Protein AF-A0A3P1ZVE8-F1 (afdb_monomer)

Secondary structure (DSSP, 8-state):
-----------S--TTGGGS---S-HHHHHHHTGGGGTT-HHHHHHHHHHHHHHHHHHTTPPP-------STTSSHHHHHHHHHTTTS-HHHH-EES-S-HHHHHHHHHTTTTSPP-EE-GGGS-HHHHHHHHHHHHTT--TT-S-SS-----

Radius of gyration: 17.76 Å; Cα contacts (8 Å, |Δi|>4): 139; chains: 1; bounding box: 54×30×49 Å

pLDDT: mean 84.65, std 17.45, range [33.78, 98.25]

Mean predicted aligned error: 7.98 Å

Sequence (153 aa):
DDTEQQPVMYNGDTGKAAAYTSTGSLEQWQQQVCRYAAGNSRLCLAIGTALAAPLLALLHEPNGGFHLYGDSSDGKTTAAKVALSVWGEAETLKMSWRGTDLGFSNAALARNDGLLVLDEIGEANPRTISKTAYSVINGKSKLQGAKDGGNRQ

InterPro domains:
  IPR009270 Domain of unknown function DUF927 [PF06048] (6-153)

Organism: NCBI:txid153493

Structure (mmCIF, N/CA/C/O backbone):
data_AF-A0A3P1ZVE8-F1
#
_entry.id   AF-A0A3P1ZVE8-F1
#
loop_
_atom_site.group_PDB
_atom_site.id
_atom_site.type_symbol
_atom_site.label_atom_id
_atom_site.label_alt_id
_atom_site.label_comp_id
_atom_site.label_asym_id
_atom_site.label_entity_id
_atom_site.label_seq_id
_atom_site.pdbx_PDB_ins_code
_atom_site.Cartn_x
_atom_site.Cartn_y
_atom_site.Cartn_z
_atom_site.occupancy
_atom_site.B_iso_or_equiv
_atom_site.auth_seq_id
_atom_site.auth_comp_id
_atom_site.auth_asym_id
_atom_site.auth_atom_id
_atom_site.pdbx_PDB_model_num
ATOM 1 N N . ASP A 1 1 ? 23.456 -11.699 29.306 1.00 39.28 1 ASP A N 1
ATOM 2 C CA . ASP A 1 1 ? 23.714 -12.345 28.015 1.00 39.28 1 ASP A CA 1
ATOM 3 C C . ASP A 1 1 ? 23.519 -11.264 26.972 1.00 39.28 1 ASP A C 1
ATOM 5 O O . ASP A 1 1 ? 22.394 -10.972 26.581 1.00 39.28 1 ASP A O 1
ATOM 9 N N . ASP A 1 2 ? 24.597 -10.521 26.724 1.00 46.38 2 ASP A N 1
ATOM 10 C CA . ASP A 1 2 ? 24.632 -9.397 25.792 1.00 46.38 2 ASP A CA 1
ATOM 11 C C . ASP A 1 2 ? 24.667 -9.974 24.380 1.00 46.38 2 ASP A C 1
ATOM 13 O O . ASP A 1 2 ? 25.722 -10.340 23.866 1.00 46.38 2 ASP A O 1
ATOM 17 N N . THR A 1 3 ? 23.505 -10.099 23.745 1.00 49.75 3 THR A N 1
ATOM 18 C CA . THR A 1 3 ? 23.465 -10.311 22.299 1.00 49.75 3 THR A CA 1
ATOM 19 C C . THR A 1 3 ? 23.992 -9.043 21.639 1.00 49.75 3 THR A C 1
ATOM 21 O O . THR A 1 3 ? 23.250 -8.069 21.490 1.00 49.75 3 THR A O 1
ATOM 24 N N . GLU A 1 4 ? 25.279 -9.047 21.285 1.00 54.19 4 GLU A N 1
ATOM 25 C CA . GLU A 1 4 ? 25.888 -8.074 20.381 1.00 54.19 4 GLU A CA 1
ATOM 26 C C . GLU A 1 4 ? 24.979 -7.924 19.154 1.00 54.19 4 GLU A C 1
ATOM 28 O O . GLU A 1 4 ? 24.849 -8.835 18.331 1.00 54.19 4 GLU A O 1
ATOM 33 N N . GLN A 1 5 ? 24.294 -6.784 19.052 1.00 55.34 5 GLN A N 1
ATOM 34 C CA . GLN A 1 5 ? 23.526 -6.449 17.862 1.00 55.34 5 GLN A CA 1
ATOM 35 C C . GLN A 1 5 ? 24.524 -6.283 16.720 1.00 55.34 5 GLN A C 1
ATOM 37 O O . GLN A 1 5 ? 25.244 -5.287 16.649 1.00 55.34 5 GLN A O 1
ATOM 42 N N . GLN A 1 6 ? 24.597 -7.282 15.839 1.00 54.41 6 GLN A N 1
ATOM 43 C CA . GLN A 1 6 ? 25.397 -7.172 14.629 1.00 54.41 6 GLN A CA 1
ATOM 44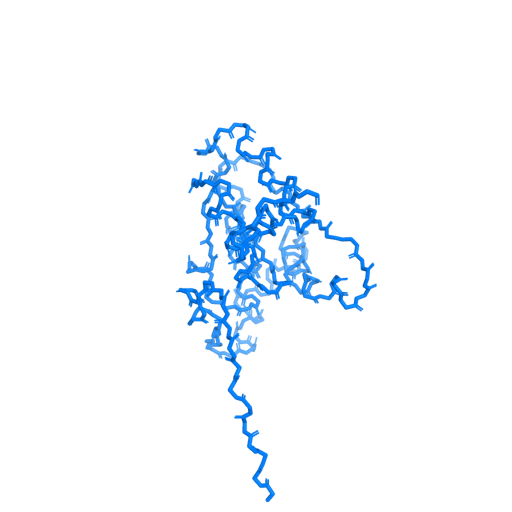 C C . GLN A 1 6 ? 24.940 -5.932 13.848 1.00 54.41 6 GLN A C 1
ATOM 46 O O . GLN A 1 6 ? 23.731 -5.737 13.678 1.00 54.41 6 GLN A O 1
ATOM 51 N N . PRO A 1 7 ? 25.866 -5.084 13.370 1.00 59.62 7 PRO A N 1
ATOM 52 C CA . PRO A 1 7 ? 25.496 -3.899 12.616 1.00 59.62 7 PRO A CA 1
ATOM 53 C C . PRO A 1 7 ? 24.773 -4.316 11.331 1.00 59.62 7 PRO A C 1
ATOM 55 O O . PRO A 1 7 ? 25.369 -4.865 10.403 1.00 59.62 7 PRO A O 1
ATOM 58 N N . VAL A 1 8 ? 23.466 -4.056 11.278 1.00 66.56 8 VAL A N 1
ATOM 59 C CA . VAL A 1 8 ? 22.653 -4.284 10.083 1.00 66.56 8 VAL A CA 1
ATOM 60 C C . VAL A 1 8 ? 22.959 -3.171 9.085 1.00 66.56 8 VAL A C 1
ATOM 62 O O . VAL A 1 8 ? 22.490 -2.042 9.215 1.00 66.56 8 VAL A O 1
ATOM 65 N N . MET A 1 9 ? 23.759 -3.491 8.069 1.00 61.34 9 MET A N 1
ATOM 66 C CA . MET A 1 9 ? 24.034 -2.593 6.947 1.00 61.34 9 MET A CA 1
ATOM 67 C C . MET A 1 9 ? 22.878 -2.643 5.941 1.00 61.34 9 MET A C 1
ATOM 69 O O . MET A 1 9 ? 22.903 -3.415 4.9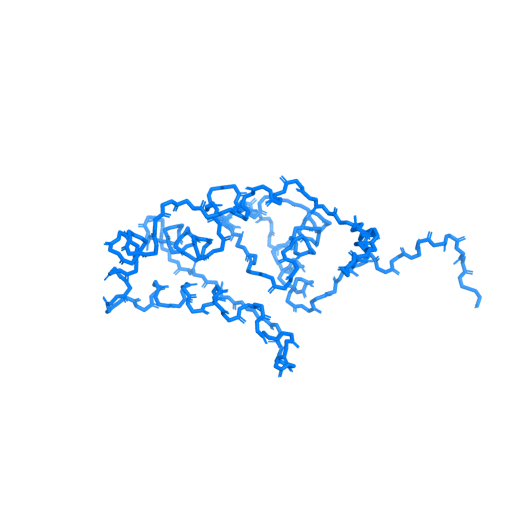81 1.00 61.34 9 MET A O 1
ATOM 73 N N . TYR A 1 10 ? 21.853 -1.813 6.147 1.00 65.94 10 TYR A N 1
ATOM 74 C CA . TYR A 1 10 ? 20.783 -1.619 5.165 1.00 65.94 10 TYR A CA 1
ATOM 75 C C . TYR A 1 10 ? 21.220 -0.616 4.086 1.00 65.94 10 TYR A C 1
ATOM 77 O O . TYR A 1 10 ? 21.426 0.564 4.356 1.00 65.94 10 TYR A O 1
ATOM 85 N N . ASN A 1 11 ? 21.352 -1.093 2.846 1.00 59.56 11 ASN A N 1
ATOM 86 C CA . ASN A 1 11 ? 21.686 -0.286 1.668 1.00 59.56 11 ASN A CA 1
ATOM 87 C C . ASN A 1 11 ? 20.443 -0.071 0.788 1.00 59.56 11 ASN A C 1
ATOM 89 O O . ASN A 1 11 ? 20.397 -0.538 -0.353 1.00 59.56 11 ASN A O 1
ATOM 93 N N . GLY A 1 12 ? 19.429 0.604 1.325 1.00 66.56 12 GLY A N 1
ATOM 94 C CA . GLY A 1 12 ? 18.209 0.972 0.605 1.00 66.56 12 GLY A CA 1
ATOM 95 C C . GLY A 1 12 ? 17.711 2.360 1.003 1.00 66.56 12 GLY A C 1
ATOM 96 O O . GLY A 1 12 ? 18.251 2.987 1.912 1.00 66.56 12 GLY A O 1
ATOM 97 N N . ASP A 1 13 ? 16.681 2.851 0.316 1.00 75.31 13 ASP A N 1
ATOM 98 C CA . ASP A 1 13 ? 16.039 4.117 0.677 1.00 75.31 13 ASP A CA 1
ATOM 99 C C . ASP A 1 13 ? 15.327 3.971 2.035 1.00 75.31 13 ASP A C 1
ATOM 101 O O . ASP A 1 13 ? 14.477 3.095 2.213 1.00 75.31 13 ASP A O 1
ATOM 105 N N . THR A 1 14 ? 15.712 4.805 3.004 1.00 75.56 14 THR A N 1
ATOM 106 C CA . THR A 1 14 ? 15.125 4.886 4.352 1.00 75.56 14 THR A CA 1
ATOM 107 C C . THR A 1 14 ? 14.256 6.127 4.538 1.00 75.56 14 THR A C 1
ATOM 109 O O . THR A 1 14 ? 13.715 6.332 5.624 1.00 75.56 14 THR A O 1
ATOM 112 N N . GLY A 1 15 ? 14.064 6.951 3.500 1.00 78.50 15 GLY A N 1
ATOM 113 C CA . GLY A 1 15 ? 13.373 8.240 3.595 1.00 78.50 15 GLY A CA 1
ATOM 114 C C . GLY A 1 15 ? 11.930 8.146 4.099 1.00 78.50 15 GLY A C 1
ATOM 115 O O . GLY A 1 15 ? 11.405 9.118 4.634 1.00 78.50 15 GLY A O 1
ATOM 116 N N . LYS A 1 16 ? 11.299 6.968 3.985 1.00 81.88 16 LYS A N 1
ATOM 117 C CA . LYS A 1 16 ? 9.954 6.685 4.516 1.00 81.88 16 LYS A CA 1
ATOM 118 C C . LYS A 1 16 ? 9.937 5.750 5.730 1.00 81.88 16 LYS A C 1
ATOM 120 O O . LYS A 1 16 ? 8.856 5.387 6.180 1.00 81.88 16 LYS A O 1
ATOM 125 N N . ALA A 1 17 ? 11.088 5.375 6.290 1.00 84.06 17 ALA A N 1
ATOM 126 C CA . ALA A 1 17 ? 11.156 4.456 7.430 1.00 84.06 17 ALA A CA 1
ATOM 127 C C . ALA A 1 17 ? 10.368 4.982 8.642 1.00 84.06 17 ALA A C 1
ATOM 129 O O . ALA A 1 17 ? 9.606 4.238 9.249 1.00 84.06 17 ALA A O 1
ATOM 130 N N . ALA A 1 18 ? 10.462 6.286 8.924 1.00 87.12 18 ALA A N 1
ATOM 131 C CA . ALA A 1 18 ? 9.730 6.932 10.017 1.00 87.12 18 ALA A CA 1
ATOM 132 C C . ALA A 1 18 ? 8.196 6.893 9.858 1.00 87.12 18 ALA A C 1
ATOM 134 O O . ALA A 1 18 ? 7.478 7.111 10.830 1.00 87.12 18 ALA A O 1
ATOM 135 N N . ALA A 1 19 ? 7.689 6.619 8.651 1.00 89.19 19 ALA A N 1
ATOM 136 C CA . ALA A 1 19 ? 6.256 6.503 8.406 1.00 89.19 19 ALA A CA 1
ATOM 137 C C . ALA A 1 19 ? 5.687 5.140 8.828 1.00 89.19 19 ALA A C 1
ATOM 139 O O . ALA A 1 19 ? 4.484 5.045 9.059 1.00 89.19 19 ALA A O 1
ATOM 140 N N . TYR A 1 20 ? 6.522 4.104 8.973 1.00 90.00 20 TYR A N 1
ATOM 141 C CA . TYR A 1 20 ? 6.129 2.817 9.557 1.00 90.00 20 TYR A CA 1
ATOM 142 C C . TYR A 1 20 ? 6.118 2.924 11.081 1.00 90.00 20 TYR A C 1
ATOM 144 O O . TYR A 1 20 ? 7.003 2.435 11.780 1.00 90.00 20 TYR A O 1
ATOM 152 N N . THR A 1 21 ? 5.120 3.636 11.588 1.00 90.06 21 THR A N 1
ATOM 153 C CA . THR A 1 21 ? 4.941 3.908 13.010 1.00 90.06 21 THR A CA 1
ATOM 154 C C . THR A 1 21 ? 3.515 3.590 13.434 1.00 90.06 21 THR A C 1
ATOM 156 O O . THR A 1 21 ? 2.576 3.706 12.644 1.00 90.06 21 THR A O 1
ATOM 159 N N . SER A 1 22 ? 3.346 3.202 14.695 1.00 90.62 22 SER A N 1
ATOM 160 C CA . SER A 1 22 ? 2.025 3.073 15.303 1.00 90.62 22 SER A CA 1
ATOM 161 C C . SER A 1 22 ? 1.559 4.435 15.814 1.00 90.62 22 SER A C 1
ATOM 163 O O . SER A 1 22 ? 2.333 5.195 16.397 1.00 90.62 22 SER A O 1
ATOM 165 N N . THR A 1 23 ? 0.287 4.764 15.613 1.00 91.12 23 THR A N 1
ATOM 166 C CA . THR A 1 23 ? -0.342 5.960 16.185 1.00 91.12 23 THR A CA 1
ATOM 167 C C . THR A 1 23 ? -1.758 5.621 16.637 1.00 91.12 23 THR A C 1
ATOM 169 O O . THR A 1 23 ? -2.534 5.049 15.876 1.00 91.12 23 THR A O 1
ATOM 172 N N . GLY A 1 24 ? -2.100 5.990 17.874 1.00 93.06 24 GLY A N 1
ATOM 173 C CA . GLY A 1 24 ? -3.363 5.598 18.506 1.00 93.06 24 GLY A CA 1
ATOM 174 C C . GLY A 1 24 ? -3.355 4.148 19.002 1.00 93.06 24 GLY A C 1
ATOM 175 O O . GLY A 1 24 ? -2.294 3.576 19.255 1.00 93.06 24 GLY A O 1
ATOM 176 N N . SER A 1 25 ? -4.543 3.566 19.174 1.00 96.75 25 SER A N 1
ATOM 177 C CA . SER A 1 25 ? -4.724 2.165 19.577 1.00 96.75 25 SER A CA 1
ATOM 178 C C . SER A 1 25 ? -5.379 1.319 18.481 1.00 96.75 25 SER A C 1
ATOM 180 O O . SER A 1 25 ? -6.047 1.835 17.579 1.00 96.75 25 SER A O 1
ATOM 182 N N . LEU A 1 26 ? -5.230 -0.005 18.580 1.00 96.00 26 LEU A N 1
ATOM 183 C CA . LEU A 1 26 ? -5.885 -0.943 17.668 1.00 96.00 26 LEU A CA 1
ATOM 184 C C . LEU A 1 26 ? -7.412 -0.799 17.717 1.00 96.00 26 LEU A C 1
ATOM 186 O O . LEU A 1 26 ? -8.059 -0.802 16.673 1.00 96.00 26 LEU A O 1
ATOM 190 N N . GLU A 1 27 ? -7.991 -0.623 18.904 1.00 98.12 27 GLU A N 1
ATOM 191 C CA . GLU A 1 27 ? -9.433 -0.427 19.086 1.00 98.12 27 GLU A CA 1
ATOM 192 C C . GLU A 1 27 ? -9.901 0.842 18.374 1.00 98.12 27 GLU A C 1
ATOM 194 O O . GLU A 1 27 ? -10.934 0.832 17.703 1.00 98.12 27 GLU A O 1
ATOM 199 N N . GLN A 1 28 ? -9.126 1.928 18.468 1.00 97.81 28 GLN A N 1
ATOM 200 C CA . GLN A 1 28 ? -9.423 3.161 17.744 1.00 97.81 28 GLN A CA 1
ATOM 201 C C . GLN A 1 28 ? -9.374 2.931 16.232 1.00 97.81 28 GLN A C 1
ATOM 203 O O . GLN A 1 28 ? -10.301 3.334 15.531 1.00 97.81 28 GLN A O 1
ATOM 208 N N . TRP A 1 29 ? -8.357 2.235 15.719 1.00 97.25 29 TRP A N 1
ATOM 209 C CA . TRP A 1 29 ? -8.280 1.903 14.295 1.00 97.25 29 TRP A CA 1
ATOM 210 C C . TRP A 1 29 ? -9.452 1.015 13.848 1.00 97.25 29 TRP A C 1
ATOM 212 O O . TRP A 1 29 ? -10.080 1.269 12.818 1.00 97.25 29 TRP A O 1
ATOM 222 N N . GLN A 1 30 ? -9.840 0.027 14.654 1.00 97.62 30 GLN A N 1
ATOM 223 C CA . GLN A 1 30 ? -10.995 -0.820 14.364 1.00 97.62 30 GLN A CA 1
ATOM 224 C C . GLN A 1 30 ? -12.299 -0.009 14.304 1.00 97.62 30 GLN A C 1
ATOM 226 O O . GLN A 1 30 ? -13.094 -0.164 13.373 1.00 97.62 30 GLN A O 1
ATOM 231 N N . GLN A 1 31 ? -12.500 0.894 15.266 1.00 97.81 31 GLN A N 1
ATOM 232 C CA . GLN A 1 31 ? -13.701 1.722 15.380 1.00 97.81 31 GLN A CA 1
ATOM 233 C C . GLN A 1 31 ? -13.768 2.857 14.356 1.00 97.81 31 GLN A C 1
ATOM 235 O O . GLN A 1 31 ? -14.869 3.244 13.975 1.00 97.81 31 GLN A O 1
ATOM 240 N N . GLN A 1 32 ? -12.635 3.418 13.934 1.00 96.38 32 GLN A N 1
ATOM 241 C CA . GLN A 1 32 ? -12.601 4.591 13.052 1.00 96.38 32 GLN A CA 1
ATOM 242 C C . GLN A 1 32 ? -12.287 4.237 11.595 1.00 96.38 32 GLN A C 1
ATOM 244 O O . GLN A 1 32 ? -12.628 5.009 10.703 1.00 96.38 32 GLN A O 1
ATOM 249 N N . VAL A 1 33 ? -11.686 3.071 11.336 1.00 96.00 33 VAL A N 1
ATOM 250 C CA . VAL A 1 33 ? -11.278 2.63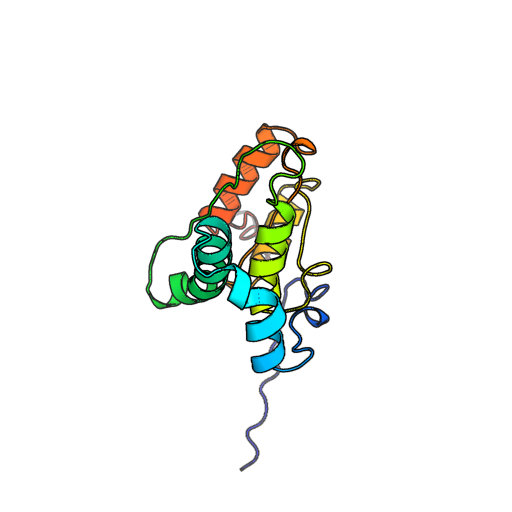1 9.994 1.00 96.00 33 VAL A CA 1
ATOM 251 C C . VAL A 1 33 ? -11.967 1.320 9.615 1.00 96.00 33 VAL A C 1
ATOM 253 O O . VAL A 1 33 ? -12.769 1.302 8.678 1.00 96.00 33 VAL A O 1
ATOM 256 N N . CYS A 1 34 ? -11.727 0.228 10.351 1.00 96.06 34 CYS A N 1
ATOM 257 C CA . CYS A 1 34 ? -12.207 -1.100 9.933 1.00 96.06 34 CYS A CA 1
ATOM 258 C C . CYS A 1 34 ? -13.715 -1.271 9.952 1.00 96.06 34 CYS A C 1
ATOM 260 O O . CYS A 1 34 ? -14.232 -2.048 9.151 1.00 96.06 34 CYS A O 1
ATOM 262 N N . ARG A 1 35 ? -14.441 -0.572 10.832 1.00 97.56 35 ARG A N 1
ATOM 263 C CA . ARG A 1 35 ? -15.904 -0.712 10.908 1.00 97.56 35 ARG A CA 1
ATOM 264 C C . ARG A 1 35 ? -16.590 -0.488 9.559 1.00 97.56 35 ARG A C 1
ATOM 266 O O . ARG A 1 35 ? -17.627 -1.085 9.298 1.00 97.56 35 ARG A O 1
ATOM 273 N N . TYR A 1 36 ? -16.000 0.342 8.695 1.00 97.25 36 TYR A N 1
ATOM 274 C CA . TYR A 1 36 ? -16.541 0.658 7.375 1.00 97.25 36 TYR A CA 1
ATOM 275 C C . TYR A 1 36 ? -16.259 -0.424 6.326 1.00 97.25 36 TYR A C 1
ATOM 277 O O . TYR A 1 36 ? -16.839 -0.380 5.244 1.00 97.25 36 TYR A O 1
ATOM 285 N N . ALA A 1 37 ? -15.384 -1.389 6.622 1.00 97.38 37 ALA A N 1
ATOM 286 C CA . ALA A 1 37 ? -15.132 -2.529 5.748 1.00 97.38 37 ALA A CA 1
ATOM 287 C C . ALA A 1 37 ? -16.288 -3.541 5.769 1.00 97.38 37 ALA A C 1
ATOM 289 O O . ALA A 1 37 ? -16.510 -4.233 4.778 1.00 97.38 37 ALA A O 1
ATOM 290 N N . ALA A 1 38 ? -17.076 -3.600 6.848 1.00 96.19 38 ALA A N 1
ATOM 291 C CA . ALA A 1 38 ? -18.243 -4.474 6.919 1.00 96.19 38 ALA A CA 1
ATOM 292 C C . ALA A 1 38 ? -19.238 -4.153 5.785 1.00 96.19 38 ALA A C 1
ATOM 294 O O . ALA A 1 38 ? -19.760 -3.045 5.688 1.00 96.19 38 ALA A O 1
ATOM 295 N N . GLY A 1 39 ? -19.474 -5.126 4.898 1.00 96.25 39 GLY A N 1
ATOM 296 C CA . GLY A 1 39 ? -20.326 -4.954 3.713 1.00 96.25 39 GLY A CA 1
ATOM 297 C C . GLY A 1 39 ? -19.695 -4.153 2.563 1.00 96.25 39 GLY A C 1
ATOM 298 O O . GLY A 1 39 ? -20.330 -3.995 1.522 1.00 96.25 39 GLY A O 1
ATOM 299 N N . ASN A 1 40 ? -18.450 -3.682 2.696 1.00 97.12 40 ASN A N 1
ATOM 300 C CA . ASN A 1 40 ? -17.751 -2.913 1.669 1.00 97.12 40 ASN A CA 1
ATOM 301 C C . ASN A 1 40 ? -16.595 -3.715 1.057 1.00 97.12 40 ASN A C 1
ATOM 303 O O . ASN A 1 40 ? -15.482 -3.758 1.584 1.00 97.12 40 ASN A O 1
ATOM 307 N N . SER A 1 41 ? -16.839 -4.296 -0.120 1.00 96.31 41 SER A N 1
ATOM 308 C CA . SER A 1 41 ? -15.852 -5.136 -0.808 1.00 96.31 41 SER A CA 1
ATOM 309 C C . SER A 1 41 ? -14.541 -4.419 -1.150 1.00 96.31 41 SER A C 1
ATOM 311 O O . SER A 1 41 ? -13.492 -5.057 -1.138 1.00 96.31 41 SER A O 1
ATOM 313 N N . ARG A 1 42 ? -14.565 -3.103 -1.415 1.00 96.25 42 ARG A N 1
ATOM 314 C CA . ARG A 1 42 ? -13.355 -2.337 -1.773 1.00 96.25 42 ARG A CA 1
ATOM 315 C C . ARG A 1 42 ? -12.454 -2.139 -0.561 1.00 96.25 42 ARG A C 1
ATOM 317 O O . ARG A 1 42 ? -11.245 -2.303 -0.676 1.00 96.25 42 ARG A O 1
ATOM 324 N N . LEU A 1 43 ? -13.035 -1.812 0.593 1.00 97.56 43 LEU A N 1
ATOM 325 C CA . LEU A 1 43 ? -12.267 -1.652 1.828 1.00 97.56 43 LEU A CA 1
ATOM 326 C C . LEU A 1 43 ? -11.771 -3.001 2.361 1.00 97.56 43 LEU A C 1
ATOM 328 O O . LEU A 1 43 ? -10.621 -3.084 2.786 1.00 97.56 43 LEU A O 1
ATOM 332 N N . CYS A 1 44 ? -12.571 -4.069 2.250 1.00 98.06 44 CYS A N 1
ATOM 333 C CA . CYS A 1 44 ? -12.103 -5.428 2.537 1.00 98.06 44 CYS A CA 1
ATOM 334 C C . CYS A 1 44 ? -10.906 -5.816 1.660 1.00 98.06 44 CYS A C 1
ATOM 336 O O . CYS A 1 44 ? -9.902 -6.296 2.181 1.00 98.06 44 CYS A O 1
ATOM 338 N N . LEU A 1 45 ? -10.987 -5.571 0.346 1.00 98.00 45 LEU A N 1
ATOM 339 C CA . LEU A 1 45 ? -9.880 -5.829 -0.575 1.00 98.00 45 LEU A CA 1
ATOM 340 C C . LEU A 1 45 ? -8.639 -5.012 -0.200 1.00 98.00 45 LEU A C 1
ATOM 342 O O . LEU A 1 45 ? -7.539 -5.556 -0.178 1.00 98.00 45 LEU A O 1
ATOM 346 N N . ALA A 1 46 ? -8.806 -3.729 0.123 1.00 98.00 46 ALA A N 1
ATOM 347 C CA . ALA A 1 46 ? -7.714 -2.839 0.505 1.00 98.00 46 ALA A CA 1
ATOM 348 C C . ALA A 1 46 ? -6.962 -3.336 1.754 1.00 98.00 46 ALA A C 1
ATOM 350 O O . ALA A 1 46 ? -5.740 -3.487 1.715 1.00 98.00 46 ALA A O 1
ATOM 351 N N . ILE A 1 47 ? -7.691 -3.650 2.830 1.00 98.25 47 ILE A N 1
ATOM 352 C CA . ILE A 1 47 ? -7.112 -4.169 4.081 1.00 98.25 47 ILE A CA 1
ATOM 353 C C . ILE A 1 47 ? -6.476 -5.544 3.846 1.00 98.25 47 ILE A C 1
ATOM 355 O O . ILE A 1 47 ? -5.333 -5.769 4.237 1.00 98.25 47 ILE A O 1
ATOM 359 N N . GLY A 1 48 ? -7.186 -6.448 3.165 1.00 97.88 48 GLY A N 1
ATOM 360 C CA . GLY A 1 48 ? -6.692 -7.794 2.873 1.00 97.88 48 GLY A CA 1
ATOM 361 C C . GLY A 1 48 ? -5.417 -7.783 2.032 1.00 97.88 48 GLY A C 1
ATOM 362 O O . GLY A 1 48 ? -4.482 -8.513 2.338 1.00 97.88 48 GLY A O 1
ATOM 363 N N . THR A 1 49 ? -5.334 -6.906 1.028 1.00 97.56 49 THR A N 1
ATOM 364 C CA . THR A 1 49 ? -4.131 -6.759 0.190 1.00 97.56 49 THR A CA 1
ATOM 365 C C . THR A 1 49 ? -2.943 -6.259 1.009 1.00 97.56 49 THR A C 1
ATOM 367 O O . THR A 1 49 ? -1.837 -6.773 0.856 1.00 97.56 49 THR A O 1
ATOM 370 N N . ALA A 1 50 ? -3.156 -5.286 1.902 1.00 97.62 50 ALA A N 1
ATOM 371 C CA . ALA A 1 50 ? -2.097 -4.788 2.773 1.00 97.62 50 ALA A CA 1
ATOM 372 C C . ALA A 1 50 ? -1.561 -5.881 3.704 1.00 97.62 50 ALA A C 1
ATOM 374 O O . ALA A 1 50 ? -0.347 -6.022 3.829 1.00 97.62 50 ALA A O 1
ATOM 375 N N . LEU A 1 51 ? -2.447 -6.672 4.314 1.00 97.44 51 LEU A N 1
ATOM 376 C CA . LEU A 1 51 ? -2.067 -7.778 5.198 1.00 97.44 51 LEU A CA 1
ATOM 377 C C . LEU A 1 51 ? -1.394 -8.934 4.445 1.00 97.44 51 LEU A C 1
ATOM 379 O O . LEU A 1 51 ? -0.481 -9.557 4.977 1.00 97.44 51 LEU A O 1
ATOM 383 N N . ALA A 1 52 ? -1.828 -9.214 3.214 1.00 97.12 52 ALA A N 1
ATOM 384 C CA . ALA A 1 52 ? -1.292 -10.303 2.403 1.00 97.12 52 ALA A CA 1
ATOM 385 C C . ALA A 1 52 ? 0.106 -10.009 1.840 1.00 97.12 52 ALA A C 1
ATOM 387 O O . ALA A 1 52 ? 0.890 -10.941 1.696 1.00 97.12 52 ALA A O 1
ATOM 388 N N . ALA A 1 53 ? 0.426 -8.744 1.537 1.00 95.81 53 ALA A N 1
ATOM 389 C CA . ALA A 1 53 ? 1.673 -8.353 0.871 1.00 95.81 53 ALA A CA 1
ATOM 390 C C . ALA A 1 53 ? 2.948 -8.994 1.472 1.00 95.81 53 ALA A C 1
ATOM 392 O O . ALA A 1 53 ? 3.611 -9.732 0.739 1.00 95.81 53 ALA A O 1
ATOM 393 N N . PRO A 1 54 ? 3.256 -8.847 2.780 1.00 94.50 54 PRO A N 1
ATOM 394 C CA . PRO A 1 54 ? 4.473 -9.431 3.356 1.00 94.50 54 PRO A CA 1
ATOM 395 C C . PRO A 1 54 ? 4.450 -10.965 3.438 1.00 94.50 54 PRO A C 1
ATOM 397 O O . PRO A 1 54 ? 5.484 -11.588 3.669 1.00 94.50 54 PRO A O 1
ATOM 400 N N . LEU A 1 55 ? 3.284 -11.599 3.270 1.00 96.00 55 LEU A N 1
ATOM 401 C CA . LEU A 1 55 ? 3.141 -13.053 3.346 1.00 96.00 55 LEU A CA 1
ATOM 402 C C . LEU A 1 55 ? 3.453 -13.743 2.016 1.00 96.00 55 LEU A C 1
ATOM 404 O O . LEU A 1 55 ? 3.806 -14.919 2.033 1.00 96.00 55 LEU A O 1
ATOM 408 N N . LEU A 1 56 ? 3.352 -13.044 0.879 1.00 93.94 56 LEU A N 1
ATOM 409 C CA . LEU A 1 56 ? 3.535 -13.656 -0.444 1.00 93.94 56 LEU A CA 1
ATOM 410 C C . LEU A 1 56 ? 4.918 -14.303 -0.582 1.00 93.94 56 LEU A C 1
ATOM 412 O O . LEU A 1 56 ? 5.017 -15.468 -0.962 1.00 93.94 56 LEU A O 1
ATOM 416 N N . ALA A 1 57 ? 5.975 -13.590 -0.181 1.00 91.38 57 ALA A N 1
ATOM 417 C CA . ALA A 1 57 ? 7.341 -14.109 -0.217 1.00 91.38 57 ALA A CA 1
ATOM 418 C C . ALA A 1 57 ? 7.539 -15.316 0.721 1.00 91.38 57 ALA A C 1
ATOM 420 O O . ALA A 1 57 ? 8.196 -16.287 0.346 1.00 91.38 57 ALA A O 1
ATOM 421 N N . LEU A 1 58 ? 6.936 -15.278 1.917 1.00 93.25 58 LEU A N 1
ATOM 422 C CA . LEU A 1 58 ? 7.027 -16.349 2.919 1.00 93.25 58 LEU A CA 1
ATOM 423 C C . LEU A 1 58 ? 6.290 -17.622 2.493 1.00 93.25 58 LEU A C 1
ATOM 425 O O . LEU A 1 58 ? 6.697 -18.722 2.854 1.00 93.25 58 LEU A O 1
ATOM 429 N N . LEU A 1 59 ? 5.203 -17.465 1.739 1.00 96.69 59 LEU A N 1
ATOM 430 C CA . LEU A 1 59 ? 4.387 -18.563 1.225 1.00 96.69 59 LEU A CA 1
ATOM 431 C C . LEU A 1 59 ? 4.826 -19.027 -0.170 1.00 96.69 59 LEU A C 1
ATOM 433 O O . LEU A 1 59 ? 4.229 -19.950 -0.713 1.00 96.69 59 LEU A O 1
ATOM 437 N N . HIS A 1 60 ? 5.870 -18.415 -0.738 1.00 92.56 60 HIS A N 1
ATOM 438 C CA . HIS A 1 60 ? 6.321 -18.654 -2.111 1.00 92.56 60 HIS A CA 1
ATOM 439 C C . HIS A 1 60 ? 5.225 -18.430 -3.168 1.00 92.56 60 HIS A C 1
ATOM 441 O O . HIS A 1 60 ? 5.231 -19.058 -4.228 1.00 92.56 60 HIS A O 1
ATOM 447 N N . GLU A 1 61 ? 4.300 -17.514 -2.890 1.00 94.38 61 GLU A N 1
ATOM 448 C CA . GLU A 1 61 ? 3.246 -17.108 -3.815 1.00 94.38 61 GLU A CA 1
ATOM 449 C C . GLU A 1 61 ? 3.753 -16.005 -4.759 1.00 94.38 61 GLU A C 1
ATOM 451 O O . GLU A 1 61 ? 4.616 -15.200 -4.387 1.00 94.38 61 GLU A O 1
ATOM 456 N N . PRO A 1 62 ? 3.241 -15.931 -5.999 1.00 90.31 62 PRO A N 1
ATOM 457 C CA . PRO A 1 62 ? 3.631 -14.884 -6.922 1.00 90.31 62 PRO A CA 1
ATOM 458 C C . PRO A 1 62 ? 3.142 -13.516 -6.437 1.00 90.31 62 PRO A C 1
ATOM 460 O O . PRO A 1 62 ? 2.038 -13.354 -5.917 1.00 90.31 62 PRO A O 1
ATOM 463 N N . ASN A 1 63 ? 3.958 -12.499 -6.694 1.00 90.25 63 ASN A N 1
ATOM 464 C CA . ASN A 1 63 ? 3.575 -11.106 -6.514 1.00 90.25 63 ASN A CA 1
ATOM 465 C C . ASN A 1 63 ? 2.397 -10.724 -7.421 1.00 90.25 63 ASN A C 1
ATOM 467 O O . ASN A 1 63 ? 2.213 -11.263 -8.516 1.00 90.25 63 ASN A O 1
ATOM 471 N N . GLY A 1 64 ? 1.647 -9.705 -7.012 1.00 91.06 64 GLY A N 1
ATOM 472 C CA . GLY A 1 64 ? 0.522 -9.195 -7.782 1.00 91.06 64 GLY A CA 1
ATOM 473 C C . GLY A 1 64 ? 0.059 -7.829 -7.302 1.00 91.06 64 GLY A C 1
ATOM 474 O O . GLY A 1 64 ? 0.729 -7.157 -6.519 1.00 91.06 64 GLY A O 1
ATOM 475 N N . GLY A 1 65 ? -1.102 -7.406 -7.791 1.00 92.00 65 GLY A N 1
ATOM 476 C CA . GLY A 1 65 ? -1.707 -6.151 -7.374 1.00 92.00 65 GLY A CA 1
ATOM 477 C C . GLY A 1 65 ? -3.090 -5.943 -7.971 1.00 92.00 65 GLY A C 1
ATOM 478 O O . GLY A 1 65 ? -3.537 -6.690 -8.841 1.00 92.00 65 GLY A O 1
ATOM 479 N N . PHE A 1 66 ? -3.751 -4.889 -7.504 1.00 94.62 66 PHE A N 1
ATOM 480 C CA . PHE A 1 66 ? -5.094 -4.518 -7.928 1.00 94.62 66 PHE A CA 1
ATOM 481 C C . PHE A 1 66 ? -5.106 -3.086 -8.447 1.00 94.62 66 PHE A C 1
ATOM 483 O O . PHE A 1 66 ? -4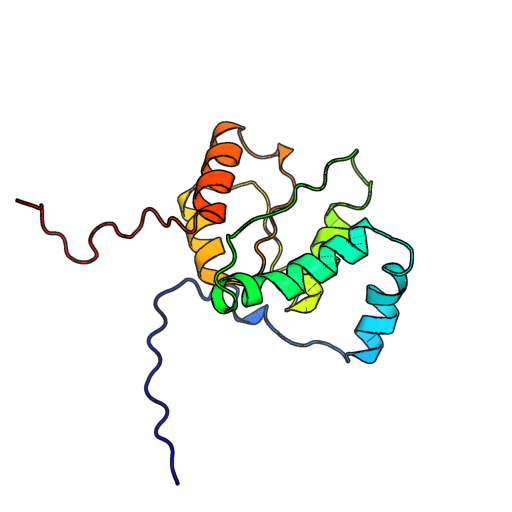.468 -2.199 -7.879 1.00 94.62 66 PHE A O 1
ATOM 490 N N . HIS A 1 67 ? -5.879 -2.851 -9.504 1.00 93.69 67 HIS A N 1
ATOM 491 C CA . HIS A 1 67 ? -6.191 -1.509 -9.971 1.00 93.69 67 HIS A CA 1
ATOM 492 C C . HIS A 1 67 ? -7.643 -1.181 -9.619 1.00 93.69 67 HIS A C 1
ATOM 494 O O . HIS A 1 67 ? -8.572 -1.733 -10.207 1.00 93.69 67 HIS A O 1
ATOM 500 N N . LEU A 1 68 ? -7.841 -0.292 -8.644 1.00 93.56 68 LEU A N 1
ATOM 501 C CA . LEU A 1 68 ? -9.165 0.246 -8.344 1.00 93.56 68 LEU A CA 1
ATOM 502 C C . LEU A 1 68 ? -9.506 1.316 -9.385 1.00 93.56 68 LEU A C 1
ATOM 504 O O . LEU A 1 68 ? -8.937 2.406 -9.365 1.00 93.56 68 LEU A O 1
ATOM 508 N N . TYR A 1 69 ? -10.430 0.989 -10.285 1.00 91.81 69 TYR A N 1
ATOM 509 C CA . TYR A 1 69 ? -10.896 1.864 -11.358 1.00 91.81 69 TYR A CA 1
ATOM 510 C C . TYR A 1 69 ? -12.329 2.345 -11.097 1.00 91.81 69 TYR A C 1
ATOM 512 O O . TYR A 1 69 ? -13.149 1.603 -10.558 1.00 91.81 69 TYR A O 1
ATOM 520 N N . GLY A 1 70 ? -12.613 3.590 -11.471 1.00 89.12 70 GLY A N 1
ATOM 521 C CA . GLY A 1 70 ? -13.904 4.251 -11.277 1.00 89.12 70 GLY A CA 1
ATOM 522 C C . GLY A 1 70 ? -13.783 5.760 -11.464 1.00 89.12 70 GLY A C 1
ATOM 523 O O . GLY A 1 70 ? -12.668 6.281 -11.623 1.00 89.12 70 GLY A O 1
ATOM 524 N N . ASP A 1 71 ? -14.902 6.466 -11.379 1.00 88.94 71 ASP A N 1
ATOM 525 C CA . ASP A 1 71 ? -14.976 7.909 -11.580 1.00 88.94 71 ASP A CA 1
ATOM 526 C C . ASP A 1 71 ? -14.298 8.674 -10.438 1.00 88.94 71 ASP A C 1
ATOM 528 O O . ASP A 1 71 ? -13.986 8.140 -9.362 1.00 88.94 71 ASP A O 1
ATOM 532 N N . SER A 1 72 ? -13.968 9.942 -10.687 1.00 85.06 72 SER A N 1
ATOM 533 C CA . SER A 1 72 ? -13.420 10.804 -9.637 1.00 85.06 72 SER A CA 1
ATOM 534 C C . SER A 1 72 ? -14.363 10.837 -8.429 1.00 85.06 72 SER A C 1
ATOM 536 O O . SER A 1 72 ? -15.577 10.836 -8.588 1.00 85.06 72 SER A O 1
ATOM 538 N N . SER A 1 73 ? -13.797 10.867 -7.222 1.00 85.19 73 SER A N 1
ATOM 539 C CA . SER A 1 73 ? -14.538 10.853 -5.949 1.00 85.19 73 SER A CA 1
ATOM 540 C C . SER A 1 73 ? -15.248 9.543 -5.557 1.00 85.19 73 SER A C 1
ATOM 542 O O . SER A 1 73 ? -15.862 9.503 -4.496 1.00 85.19 73 SER A O 1
ATOM 544 N N . ASP A 1 74 ? -15.047 8.432 -6.275 1.00 89.00 74 ASP A N 1
ATOM 545 C CA . ASP A 1 74 ? -15.597 7.104 -5.909 1.00 89.00 74 ASP A CA 1
ATOM 546 C C . ASP A 1 74 ? -14.891 6.402 -4.722 1.00 89.00 74 ASP A C 1
ATOM 548 O O . ASP A 1 74 ? -15.062 5.207 -4.479 1.00 89.00 74 ASP A O 1
ATOM 552 N N . GLY A 1 75 ? -14.042 7.114 -3.975 1.00 91.88 75 GLY A N 1
ATOM 553 C CA . GLY A 1 75 ? -13.371 6.567 -2.788 1.00 91.88 75 GLY A CA 1
ATOM 554 C C . GLY A 1 75 ? -12.116 5.724 -3.055 1.00 91.88 75 GLY A C 1
ATOM 555 O O . GLY A 1 75 ? -11.614 5.087 -2.130 1.00 91.88 75 GLY A O 1
ATOM 556 N N . LYS A 1 76 ? -11.552 5.748 -4.273 1.00 94.75 76 LYS A N 1
ATOM 557 C CA . LYS A 1 76 ? -10.282 5.063 -4.615 1.00 94.75 76 LYS A CA 1
ATOM 558 C C . LYS A 1 76 ? -9.134 5.458 -3.679 1.00 94.75 76 LYS A C 1
ATOM 560 O O . LYS A 1 76 ? -8.516 4.605 -3.047 1.00 94.75 76 LYS A O 1
ATOM 565 N N . THR A 1 77 ? -8.906 6.763 -3.532 1.00 93.69 77 THR A N 1
ATOM 566 C CA . THR A 1 77 ? -7.884 7.313 -2.633 1.00 93.69 77 THR A CA 1
ATOM 567 C C . THR A 1 77 ? -8.184 6.991 -1.168 1.00 93.69 77 THR A C 1
ATOM 569 O O . THR A 1 77 ? -7.265 6.741 -0.394 1.00 93.69 77 THR A O 1
ATOM 572 N N . THR A 1 78 ? -9.459 6.932 -0.772 1.00 95.38 78 THR A N 1
ATOM 573 C CA . THR A 1 78 ? -9.846 6.501 0.579 1.00 95.38 78 THR A CA 1
ATOM 574 C C . THR A 1 78 ? -9.455 5.045 0.821 1.00 95.38 78 THR A C 1
ATOM 576 O O . THR A 1 78 ? -8.805 4.758 1.820 1.00 95.38 78 THR A O 1
ATOM 579 N N . ALA A 1 79 ? -9.767 4.133 -0.104 1.00 97.00 79 ALA A N 1
ATOM 580 C CA . ALA A 1 79 ? -9.368 2.728 -0.001 1.00 97.00 79 ALA A CA 1
ATOM 581 C C . ALA A 1 79 ? -7.838 2.567 0.058 1.00 97.00 79 ALA A C 1
ATOM 583 O O . ALA A 1 79 ? -7.330 1.803 0.875 1.00 97.00 79 ALA A O 1
ATOM 584 N N . ALA A 1 80 ? -7.101 3.346 -0.739 1.00 96.50 80 ALA A N 1
ATOM 585 C CA . ALA A 1 80 ? -5.642 3.403 -0.693 1.00 96.50 80 ALA A CA 1
ATOM 586 C C . ALA A 1 80 ? -5.110 3.817 0.693 1.00 96.50 80 ALA A C 1
ATOM 588 O O . ALA A 1 80 ? -4.220 3.160 1.233 1.00 96.50 80 ALA A O 1
ATOM 589 N N . LYS A 1 81 ? -5.685 4.862 1.306 1.00 96.81 81 LYS A N 1
ATOM 590 C CA . LYS A 1 81 ? -5.309 5.300 2.662 1.00 96.81 81 LYS A CA 1
ATOM 591 C C . LYS A 1 81 ? -5.642 4.250 3.722 1.00 96.81 81 LYS A C 1
ATOM 593 O O . LYS A 1 81 ? -4.829 4.006 4.607 1.00 96.81 81 LYS A O 1
ATOM 598 N N . VAL A 1 82 ? -6.797 3.591 3.601 1.00 97.75 82 VAL A N 1
ATOM 599 C CA . VAL A 1 82 ? -7.190 2.486 4.489 1.00 97.75 82 VAL A CA 1
ATOM 600 C C . VAL A 1 82 ? -6.175 1.342 4.415 1.00 97.75 82 VAL A C 1
ATOM 602 O O . VAL A 1 82 ? -5.720 0.887 5.461 1.00 97.75 82 VAL A O 1
ATOM 605 N N . ALA A 1 83 ? -5.758 0.927 3.213 1.00 98.00 83 ALA A N 1
ATOM 606 C CA . ALA A 1 83 ? -4.736 -0.108 3.046 1.00 98.00 83 ALA A CA 1
ATOM 607 C C . ALA A 1 83 ? -3.403 0.275 3.711 1.00 98.00 83 ALA A C 1
ATOM 609 O O . ALA A 1 83 ? -2.821 -0.522 4.439 1.00 98.00 83 ALA A O 1
ATOM 610 N N . LEU A 1 84 ? -2.929 1.507 3.496 1.00 97.31 84 LEU A N 1
ATOM 611 C CA . LEU A 1 84 ? -1.657 1.974 4.059 1.00 97.31 84 LEU A CA 1
ATOM 612 C C . LEU A 1 84 ? -1.693 2.105 5.587 1.00 97.31 84 LEU A C 1
ATOM 614 O O . LEU A 1 84 ? -0.694 1.808 6.237 1.00 97.31 84 LEU A O 1
ATOM 618 N N . SER A 1 85 ? -2.849 2.468 6.155 1.00 97.25 85 SER A N 1
ATOM 619 C CA . SER A 1 85 ? -3.028 2.607 7.608 1.00 97.25 85 SER A CA 1
ATOM 620 C C . SER A 1 85 ? -2.825 1.310 8.398 1.00 97.25 85 SER A C 1
ATOM 622 O O . SER A 1 85 ? -2.669 1.361 9.612 1.00 97.25 85 SER A O 1
ATOM 624 N N . VAL A 1 86 ? -2.806 0.154 7.721 1.00 97.25 86 VAL A N 1
ATOM 625 C CA . VAL A 1 86 ? -2.471 -1.141 8.332 1.00 97.25 86 VAL A CA 1
ATOM 626 C C . VAL A 1 86 ? -1.027 -1.161 8.846 1.00 97.25 86 VAL A C 1
ATOM 628 O O . VAL A 1 86 ? -0.758 -1.786 9.867 1.00 97.25 86 VAL A O 1
ATOM 631 N N . TRP A 1 87 ? -0.104 -0.479 8.157 1.00 95.12 87 TRP A N 1
ATOM 632 C CA . TRP A 1 87 ? 1.337 -0.572 8.425 1.00 95.12 87 TRP A CA 1
ATOM 633 C C . TRP A 1 87 ? 1.990 0.744 8.856 1.00 95.12 87 TRP A C 1
ATOM 635 O O . TRP A 1 87 ? 3.118 0.724 9.347 1.00 95.12 87 TRP A O 1
ATOM 645 N N . GLY A 1 88 ? 1.325 1.885 8.673 1.00 94.50 88 GLY A N 1
ATOM 646 C CA . GLY A 1 88 ? 1.888 3.169 9.071 1.00 94.50 88 GLY A CA 1
ATOM 647 C C . GLY A 1 88 ? 1.065 4.373 8.637 1.00 94.50 88 GLY A C 1
ATOM 648 O O . GLY A 1 88 ? -0.118 4.271 8.314 1.00 94.50 88 GLY A O 1
ATOM 649 N N . GLU A 1 89 ? 1.703 5.539 8.626 1.00 95.38 89 GLU A N 1
ATOM 650 C CA . GLU A 1 89 ? 1.051 6.794 8.266 1.00 95.38 89 GLU A CA 1
ATOM 651 C C . GLU A 1 89 ? 0.775 6.843 6.751 1.00 95.38 89 GLU A C 1
ATOM 653 O O . GLU A 1 89 ? 1.673 6.737 5.909 1.00 95.38 89 GLU A O 1
ATOM 658 N N . ALA A 1 90 ? -0.502 6.981 6.395 1.00 94.81 90 ALA A N 1
ATOM 659 C CA . ALA A 1 90 ? -0.967 6.799 5.031 1.00 94.81 90 ALA A CA 1
ATOM 660 C C . ALA A 1 90 ? -0.516 7.896 4.056 1.00 94.81 90 ALA A C 1
ATOM 662 O O . ALA A 1 90 ? -0.177 7.561 2.923 1.00 94.81 90 ALA A O 1
ATOM 663 N N . GLU A 1 91 ? -0.503 9.177 4.432 1.00 92.56 91 GLU A N 1
ATOM 664 C CA . GLU A 1 91 ? -0.138 10.266 3.508 1.00 92.56 91 GLU A CA 1
ATOM 665 C C . GLU A 1 91 ? 1.332 10.206 3.086 1.00 92.56 91 GLU A C 1
ATOM 667 O O . GLU A 1 91 ? 1.670 10.388 1.917 1.00 92.56 91 GLU A O 1
ATOM 672 N N . THR A 1 92 ? 2.203 9.878 4.030 1.00 92.56 92 THR A N 1
ATOM 673 C CA . THR A 1 92 ? 3.645 9.750 3.852 1.00 92.56 92 THR A CA 1
ATOM 674 C C . THR A 1 92 ? 3.962 8.486 3.073 1.00 92.56 92 THR A C 1
ATOM 676 O O . THR A 1 92 ? 4.829 8.496 2.195 1.00 92.56 92 THR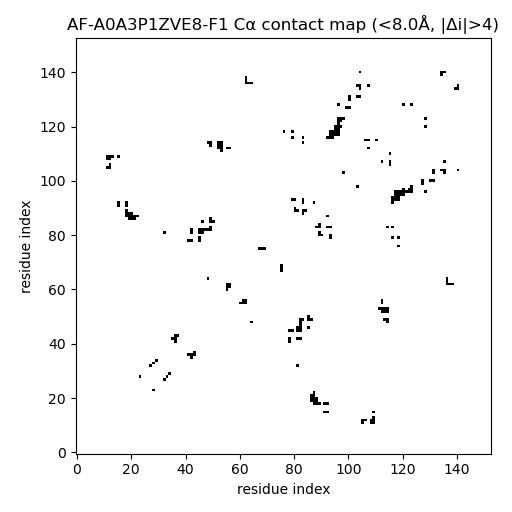 A O 1
ATOM 679 N N . LEU A 1 93 ? 3.255 7.383 3.342 1.00 94.19 93 LEU A N 1
ATOM 680 C CA . LEU A 1 93 ? 3.433 6.137 2.602 1.00 94.19 93 LEU A CA 1
ATOM 681 C C . LEU A 1 93 ? 2.798 6.195 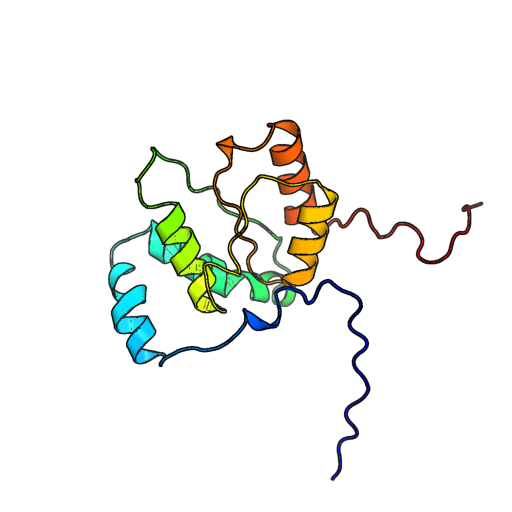1.207 1.00 94.19 93 LEU A C 1
ATOM 683 O O . LEU A 1 93 ? 3.299 5.517 0.312 1.00 94.19 93 LEU A O 1
ATOM 687 N N . LYS A 1 94 ? 1.767 7.003 0.956 1.00 95.00 94 LYS A N 1
ATOM 688 C CA . LYS A 1 94 ? 1.165 7.108 -0.380 1.00 95.00 94 LYS A CA 1
ATOM 689 C C . LYS A 1 94 ? 2.164 7.697 -1.382 1.00 95.00 94 LYS A C 1
ATOM 691 O O . LYS A 1 94 ? 3.054 8.480 -1.046 1.00 95.00 94 LYS A O 1
ATOM 696 N N . MET A 1 95 ? 2.054 7.273 -2.634 1.00 94.00 95 MET A N 1
ATOM 697 C CA . MET A 1 95 ? 2.815 7.819 -3.756 1.00 94.00 95 MET A CA 1
ATOM 698 C C . MET A 1 95 ? 1.870 8.053 -4.925 1.00 94.00 95 MET A C 1
ATOM 700 O O . MET A 1 95 ? 0.889 7.326 -5.061 1.00 94.00 95 MET A O 1
ATOM 704 N N . SER A 1 96 ? 2.154 9.047 -5.764 1.00 93.19 96 SER A N 1
ATOM 705 C CA . SER A 1 96 ? 1.444 9.205 -7.032 1.00 93.19 96 SER A CA 1
ATOM 706 C C . SER A 1 96 ? 2.152 8.440 -8.149 1.00 93.19 96 SER A C 1
ATOM 708 O O . SER A 1 96 ? 3.324 8.063 -8.044 1.00 93.19 96 SER A O 1
ATOM 710 N N . TRP A 1 97 ? 1.444 8.225 -9.252 1.00 93.06 97 TRP A N 1
ATOM 711 C CA . TRP A 1 97 ? 2.001 7.671 -10.486 1.00 93.06 97 TRP A CA 1
ATOM 712 C C . TRP A 1 97 ? 2.963 8.629 -11.208 1.00 93.06 97 TRP A C 1
ATOM 714 O O . TRP A 1 97 ? 3.576 8.263 -12.213 1.00 93.06 97 TRP A O 1
ATOM 724 N N . ARG A 1 98 ? 3.173 9.840 -10.689 1.00 90.56 98 ARG A N 1
ATOM 725 C CA . ARG A 1 98 ? 4.147 10.786 -11.224 1.00 90.56 98 ARG A CA 1
ATOM 726 C C . ARG A 1 98 ? 5.558 10.430 -10.750 1.00 90.56 98 ARG A C 1
ATOM 728 O O . ARG A 1 98 ? 5.962 10.749 -9.637 1.00 90.56 98 ARG A O 1
ATOM 735 N N . GLY A 1 99 ? 6.338 9.794 -11.620 1.00 88.56 99 GLY A N 1
ATOM 736 C CA . GLY A 1 99 ? 7.697 9.371 -11.286 1.00 88.56 99 GLY A CA 1
ATOM 737 C C . GLY A 1 99 ? 8.461 8.765 -12.458 1.00 88.56 99 GLY A C 1
ATOM 738 O O . GLY A 1 99 ? 8.037 8.834 -13.612 1.00 88.56 99 GLY A O 1
ATOM 739 N N . THR A 1 100 ? 9.611 8.168 -12.152 1.00 87.81 100 THR A N 1
ATOM 740 C CA . THR A 1 100 ? 10.475 7.468 -13.114 1.00 87.81 100 THR A CA 1
ATOM 741 C C . THR A 1 100 ? 10.547 5.981 -12.780 1.00 87.81 100 THR A C 1
ATOM 743 O O . THR A 1 100 ? 10.369 5.609 -11.622 1.00 87.81 100 THR A O 1
ATOM 746 N N . ASP A 1 101 ? 10.873 5.136 -13.766 1.00 84.75 101 ASP A N 1
ATOM 747 C CA . ASP A 1 101 ? 11.052 3.686 -13.571 1.00 84.75 101 ASP A CA 1
ATOM 748 C C . ASP A 1 101 ? 11.984 3.382 -12.375 1.00 84.75 101 ASP A C 1
ATOM 750 O O . ASP A 1 101 ? 11.666 2.548 -11.531 1.00 84.75 101 ASP A O 1
ATOM 754 N N . LEU A 1 102 ? 13.105 4.110 -12.261 1.00 85.06 102 LEU A N 1
ATOM 755 C CA . LEU A 1 102 ? 14.054 3.973 -11.150 1.00 85.06 102 LEU A CA 1
ATOM 756 C C . LEU A 1 102 ? 13.439 4.384 -9.805 1.00 85.06 102 LEU A C 1
ATOM 758 O O . LEU A 1 102 ? 13.622 3.686 -8.810 1.00 85.06 102 LEU A O 1
ATOM 762 N N . GLY A 1 103 ? 12.694 5.492 -9.774 1.00 88.31 103 GLY A N 1
ATOM 763 C CA . GLY A 1 103 ? 12.002 5.943 -8.567 1.00 88.31 103 GLY A CA 1
ATOM 764 C C . GLY A 1 103 ? 10.999 4.906 -8.058 1.00 88.31 103 GLY A C 1
ATOM 765 O O . GLY A 1 103 ? 10.968 4.622 -6.864 1.00 88.31 103 GLY A O 1
ATOM 766 N N . PHE A 1 104 ? 10.240 4.275 -8.959 1.00 90.25 104 PHE A N 1
ATOM 767 C CA . PHE A 1 104 ? 9.314 3.204 -8.585 1.00 90.25 104 PHE A CA 1
ATOM 768 C C . PHE A 1 104 ? 10.026 1.933 -8.118 1.00 90.25 104 PHE A C 1
ATOM 770 O O . PHE A 1 104 ? 9.588 1.332 -7.141 1.00 90.25 104 PHE A O 1
ATOM 777 N N . SER A 1 105 ? 11.132 1.534 -8.757 1.00 87.38 105 SER A N 1
ATOM 778 C CA . SER A 1 105 ? 11.933 0.395 -8.284 1.00 87.38 105 SER A CA 1
ATOM 779 C C . SER A 1 105 ? 12.505 0.637 -6.886 1.00 87.38 105 SER A C 1
ATOM 781 O O . SER A 1 105 ? 12.402 -0.240 -6.033 1.00 87.38 105 SER A O 1
ATOM 783 N N . ASN A 1 106 ? 13.053 1.826 -6.625 1.00 87.44 106 ASN A N 1
ATOM 784 C CA . ASN A 1 106 ? 13.574 2.175 -5.302 1.00 87.44 106 ASN A CA 1
ATOM 785 C C . ASN A 1 106 ? 12.460 2.194 -4.252 1.00 87.44 106 ASN A C 1
ATOM 787 O O . ASN A 1 106 ? 12.636 1.661 -3.160 1.00 87.44 106 ASN A O 1
ATOM 791 N N . ALA A 1 107 ? 11.294 2.740 -4.603 1.00 89.50 107 ALA A N 1
ATOM 792 C CA . ALA A 1 107 ? 10.139 2.743 -3.720 1.00 89.50 107 ALA A CA 1
ATOM 793 C C . ALA A 1 107 ? 9.636 1.333 -3.402 1.00 89.50 107 ALA A C 1
ATOM 795 O O . ALA A 1 107 ? 9.294 1.078 -2.253 1.00 89.50 107 ALA A O 1
ATOM 796 N N . ALA A 1 108 ? 9.601 0.428 -4.387 1.00 89.88 108 ALA A N 1
ATOM 797 C CA . ALA A 1 108 ? 9.241 -0.972 -4.181 1.00 89.88 108 ALA A CA 1
ATOM 798 C C . ALA A 1 108 ? 10.247 -1.682 -3.260 1.00 89.88 108 ALA A C 1
ATOM 800 O O . ALA A 1 108 ? 9.836 -2.340 -2.311 1.00 89.88 108 ALA A O 1
ATOM 801 N N . LEU A 1 109 ? 11.554 -1.482 -3.478 1.00 87.62 109 LEU A N 1
ATOM 802 C CA . LEU A 1 109 ? 12.604 -2.018 -2.601 1.00 87.62 109 LEU A CA 1
ATOM 803 C C . LEU A 1 109 ? 12.456 -1.517 -1.158 1.00 87.62 109 LEU A C 1
ATOM 805 O O . LEU A 1 109 ? 12.544 -2.306 -0.223 1.00 87.62 109 LEU A O 1
ATOM 809 N N . ALA A 1 110 ? 12.156 -0.229 -0.974 1.00 88.06 110 ALA A N 1
ATOM 810 C CA . ALA A 1 110 ? 11.942 0.369 0.342 1.00 88.06 110 ALA A CA 1
ATOM 811 C C . ALA A 1 110 ? 10.678 -0.141 1.062 1.00 88.06 110 ALA A C 1
ATOM 813 O O . ALA A 1 110 ? 10.502 0.134 2.249 1.00 88.06 110 ALA A O 1
ATOM 814 N N . ARG A 1 111 ? 9.779 -0.864 0.373 1.00 89.88 111 ARG A N 1
ATOM 815 C CA . ARG A 1 111 ? 8.646 -1.540 1.025 1.00 89.88 111 ARG A CA 1
ATOM 816 C C . ARG A 1 111 ? 9.026 -2.835 1.706 1.00 89.88 111 ARG A C 1
ATOM 818 O O . ARG A 1 111 ? 8.267 -3.230 2.580 1.00 89.88 111 ARG A O 1
ATOM 825 N N . ASN A 1 112 ? 10.154 -3.448 1.343 1.00 88.62 112 ASN A N 1
ATOM 826 C CA . ASN A 1 112 ? 10.623 -4.699 1.936 1.00 88.62 112 ASN A CA 1
ATOM 827 C C . ASN A 1 112 ? 9.493 -5.744 2.041 1.00 88.62 112 ASN A C 1
ATOM 829 O O . ASN A 1 112 ? 9.033 -6.062 3.134 1.00 88.62 112 ASN A O 1
ATOM 833 N N . ASP A 1 113 ? 8.973 -6.168 0.885 1.00 90.56 113 ASP A N 1
ATOM 834 C CA . ASP A 1 113 ? 7.808 -7.062 0.733 1.00 90.56 113 ASP A CA 1
ATOM 835 C C . ASP A 1 113 ? 6.455 -6.494 1.219 1.00 90.56 113 ASP A C 1
ATOM 837 O O . ASP A 1 113 ? 5.418 -7.148 1.136 1.00 90.56 113 ASP A O 1
ATOM 841 N N . GLY A 1 114 ? 6.416 -5.237 1.664 1.00 93.06 114 GLY A N 1
ATOM 842 C CA . GLY A 1 114 ? 5.185 -4.517 1.979 1.00 93.06 114 GLY A CA 1
ATOM 843 C C . GLY A 1 114 ? 4.411 -4.010 0.754 1.00 93.06 114 GLY A C 1
ATOM 844 O O . GLY A 1 114 ? 4.884 -3.984 -0.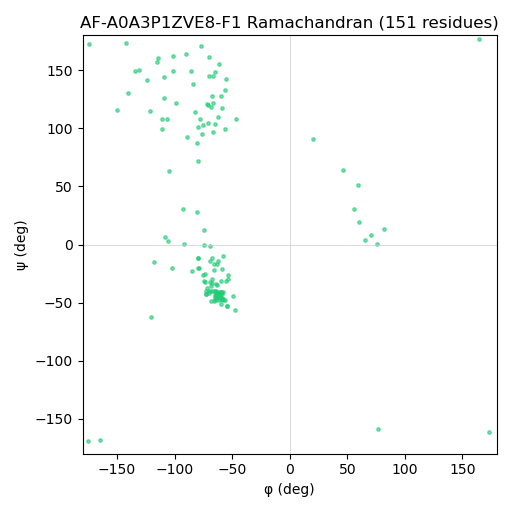384 1.00 93.06 114 GLY A O 1
ATOM 845 N N . LEU A 1 115 ? 3.194 -3.523 1.007 1.00 95.19 115 LEU A N 1
ATOM 846 C CA . LEU A 1 115 ? 2.323 -2.962 -0.025 1.00 95.19 115 LEU A CA 1
ATOM 847 C C . LEU A 1 115 ? 2.884 -1.647 -0.609 1.00 95.19 115 LEU A C 1
ATOM 849 O O . LEU A 1 115 ? 3.127 -0.680 0.119 1.00 95.19 115 LEU A O 1
ATOM 853 N N . LEU A 1 116 ? 2.992 -1.572 -1.941 1.00 94.75 116 LEU A N 1
ATOM 854 C CA . LEU A 1 116 ? 3.223 -0.327 -2.682 1.00 94.75 116 LEU A CA 1
ATOM 855 C C . LEU A 1 116 ? 1.901 0.214 -3.245 1.00 94.75 116 LEU A C 1
ATOM 857 O O . LEU A 1 116 ? 1.246 -0.439 -4.053 1.00 94.75 116 LEU A O 1
ATOM 861 N N . VAL A 1 117 ? 1.541 1.440 -2.863 1.00 95.69 117 VAL A N 1
ATOM 862 C CA . VAL A 1 117 ? 0.347 2.140 -3.361 1.00 95.69 117 VAL A CA 1
ATOM 863 C C . VAL A 1 117 ? 0.753 3.292 -4.273 1.00 95.69 117 VAL A C 1
ATOM 865 O O . VAL A 1 117 ? 1.514 4.168 -3.861 1.00 95.69 117 VAL A O 1
ATOM 868 N N . LEU A 1 118 ? 0.200 3.299 -5.489 1.00 94.81 118 LEU A N 1
ATOM 869 C CA . LEU A 1 118 ? 0.370 4.348 -6.493 1.00 94.81 118 LEU A CA 1
ATOM 870 C C . LEU A 1 118 ? -1.005 4.933 -6.861 1.00 94.81 118 LEU A C 1
ATOM 872 O O . LEU A 1 118 ? -1.857 4.229 -7.408 1.00 94.81 118 LEU A O 1
ATOM 876 N N . ASP A 1 119 ? -1.220 6.208 -6.542 1.00 93.25 119 ASP A N 1
ATOM 877 C CA . ASP A 1 119 ? -2.466 6.958 -6.752 1.00 93.25 119 ASP A CA 1
ATOM 878 C C . ASP A 1 119 ? -2.375 7.874 -7.987 1.00 93.25 119 ASP A C 1
ATOM 880 O O . ASP A 1 119 ? -1.282 8.161 -8.474 1.00 93.25 119 ASP A O 1
ATOM 884 N N . GLU A 1 120 ? -3.518 8.327 -8.507 1.00 91.12 120 GLU A N 1
ATOM 885 C CA . GLU A 1 120 ? -3.592 9.286 -9.630 1.00 91.12 120 GLU A CA 1
ATOM 886 C C . GLU A 1 120 ? -2.919 8.795 -10.928 1.00 91.12 120 GLU A C 1
ATOM 888 O O . GLU A 1 120 ? -2.121 9.486 -11.558 1.00 91.12 120 GLU A O 1
ATOM 893 N N . ILE A 1 121 ? -3.278 7.585 -11.375 1.00 91.56 121 ILE A N 1
ATOM 894 C CA . ILE A 1 121 ? -2.695 6.951 -12.576 1.00 91.56 121 ILE A CA 1
ATOM 895 C C . ILE A 1 121 ? -2.766 7.813 -13.847 1.00 91.56 121 ILE A C 1
ATOM 897 O O . ILE A 1 121 ? -1.917 7.681 -14.723 1.00 91.56 121 ILE A O 1
ATOM 901 N N . GLY A 1 122 ? -3.741 8.725 -13.930 1.00 90.19 122 GLY A N 1
ATOM 902 C CA . GLY A 1 122 ? -3.904 9.654 -15.051 1.00 90.19 122 GLY A CA 1
ATOM 903 C C . GLY A 1 122 ? -2.774 10.677 -15.209 1.00 90.19 122 GLY A C 1
ATOM 904 O O . GLY A 1 122 ? -2.634 11.247 -16.287 1.00 90.19 122 GLY A O 1
ATOM 905 N N . GLU A 1 123 ? -1.942 10.893 -14.185 1.00 89.06 123 GLU A N 1
ATOM 906 C CA . GLU A 1 123 ? -0.784 11.795 -14.276 1.00 89.06 123 GLU A CA 1
ATOM 907 C C . GLU A 1 123 ? 0.432 11.164 -14.975 1.00 89.06 123 GLU A C 1
ATOM 909 O O . GLU A 1 123 ? 1.395 11.861 -15.309 1.00 89.06 123 GLU A O 1
ATOM 914 N N . ALA A 1 124 ? 0.421 9.846 -15.197 1.00 90.75 124 ALA A N 1
ATOM 915 C CA . ALA A 1 124 ? 1.529 9.127 -15.809 1.00 90.75 124 ALA A CA 1
ATOM 916 C C . ALA A 1 124 ? 1.296 8.818 -17.283 1.00 90.75 124 ALA A C 1
ATOM 918 O O . ALA A 1 124 ? 0.187 8.542 -17.737 1.00 90.75 124 ALA A O 1
ATOM 919 N N . ASN A 1 125 ? 2.391 8.767 -18.044 1.00 90.75 125 ASN A N 1
ATOM 920 C CA . ASN A 1 125 ? 2.314 8.286 -19.414 1.00 90.75 125 ASN A CA 1
ATOM 921 C C . ASN A 1 125 ? 2.046 6.755 -19.435 1.00 90.75 125 ASN A C 1
ATOM 923 O O . ASN A 1 125 ? 2.603 6.020 -18.609 1.00 90.75 125 ASN A O 1
ATOM 927 N N . PRO A 1 126 ? 1.269 6.236 -20.408 1.00 90.62 126 PRO A N 1
ATOM 928 C CA . PRO A 1 126 ? 0.925 4.809 -20.494 1.00 90.62 126 PRO A CA 1
ATOM 929 C C . PRO A 1 126 ? 2.126 3.853 -20.529 1.00 90.62 126 PRO A C 1
ATOM 931 O O . PRO A 1 126 ? 2.060 2.723 -20.036 1.00 90.62 126 PRO A O 1
ATOM 934 N N . ARG A 1 127 ? 3.251 4.300 -21.100 1.00 89.25 127 ARG A N 1
ATOM 935 C CA . ARG A 1 127 ? 4.479 3.502 -21.193 1.00 89.25 127 ARG A CA 1
ATOM 936 C C . ARG A 1 127 ? 5.133 3.319 -19.822 1.00 89.25 127 ARG A C 1
ATOM 938 O O . ARG A 1 127 ? 5.587 2.217 -19.532 1.00 89.25 127 ARG A O 1
ATOM 945 N N . THR A 1 128 ? 5.174 4.359 -18.996 1.00 87.81 128 THR A N 1
ATOM 946 C CA . THR A 1 128 ? 5.666 4.311 -17.615 1.00 87.81 128 THR A CA 1
ATOM 947 C C . THR A 1 128 ? 4.765 3.422 -16.776 1.00 87.81 128 THR A C 1
ATOM 949 O O . THR A 1 128 ? 5.279 2.534 -16.111 1.00 87.81 128 THR A O 1
ATOM 952 N N . ILE A 1 129 ? 3.440 3.555 -16.891 1.00 90.25 129 ILE A N 1
ATOM 953 C CA . ILE A 1 129 ? 2.488 2.677 -16.188 1.00 90.25 129 ILE A CA 1
ATOM 954 C C . ILE A 1 129 ? 2.775 1.204 -16.500 1.00 90.25 129 ILE A C 1
ATOM 956 O O . ILE A 1 129 ? 2.995 0.404 -15.593 1.00 90.25 129 ILE A O 1
ATOM 960 N N . SER A 1 130 ? 2.838 0.862 -17.791 1.00 89.31 130 SER A N 1
ATOM 961 C CA . SER A 1 130 ? 3.046 -0.519 -18.244 1.00 89.31 130 SER A CA 1
ATOM 962 C C . SER A 1 130 ? 4.387 -1.086 -17.772 1.00 89.31 130 SER A C 1
ATOM 964 O O . SER A 1 130 ? 4.459 -2.218 -17.295 1.00 89.31 130 SER A O 1
ATOM 966 N N . LYS A 1 131 ? 5.461 -0.293 -17.882 1.00 88.56 131 LYS A N 1
ATOM 967 C CA . LYS A 1 131 ? 6.802 -0.701 -17.446 1.00 88.56 131 LYS A CA 1
ATOM 968 C C . LYS A 1 131 ? 6.877 -0.894 -15.939 1.00 88.56 131 LYS A C 1
ATOM 970 O O . LYS A 1 131 ? 7.373 -1.931 -15.510 1.00 88.56 131 LYS A O 1
ATOM 975 N N . THR A 1 132 ? 6.380 0.069 -15.167 1.00 88.12 132 THR A N 1
ATOM 976 C CA . THR A 1 132 ? 6.383 0.026 -13.703 1.00 88.12 132 THR A CA 1
ATOM 977 C C . THR A 1 132 ? 5.572 -1.154 -13.191 1.00 88.12 132 THR A C 1
ATOM 979 O O . THR A 1 132 ? 6.080 -1.912 -12.368 1.00 88.12 132 THR A O 1
ATOM 982 N N . ALA A 1 133 ? 4.356 -1.365 -13.709 1.00 88.00 133 ALA A N 1
ATOM 983 C CA . ALA A 1 133 ? 3.533 -2.514 -13.337 1.00 88.00 133 ALA A CA 1
ATOM 984 C C . ALA A 1 133 ? 4.284 -3.828 -13.593 1.00 88.00 133 ALA A C 1
ATOM 986 O O . ALA A 1 133 ? 4.393 -4.663 -12.698 1.00 88.00 133 ALA A O 1
ATOM 987 N N . TYR A 1 134 ? 4.895 -3.975 -14.772 1.00 85.75 134 TYR A N 1
ATOM 988 C CA . TYR A 1 134 ? 5.673 -5.166 -15.100 1.00 85.75 134 TYR A CA 1
ATOM 989 C C . TYR A 1 134 ? 6.908 -5.345 -14.202 1.00 85.75 134 TYR A C 1
ATOM 991 O O . TYR A 1 134 ? 7.183 -6.458 -13.760 1.00 85.75 134 TYR A O 1
ATOM 999 N N . SER A 1 135 ? 7.683 -4.290 -13.934 1.00 84.75 135 SER A N 1
ATOM 1000 C CA . SER A 1 135 ? 8.917 -4.411 -13.147 1.00 84.75 135 SER A CA 1
ATOM 1001 C C . SER A 1 135 ? 8.653 -4.648 -11.663 1.00 84.75 135 SER A C 1
ATOM 1003 O O . SER A 1 135 ? 9.325 -5.488 -11.067 1.00 84.75 135 SER A O 1
ATOM 1005 N N . VAL A 1 136 ? 7.682 -3.932 -11.085 1.00 84.81 136 VAL A N 1
ATOM 1006 C CA . VAL A 1 136 ? 7.330 -4.032 -9.661 1.00 84.81 136 VAL A CA 1
ATOM 1007 C C . VAL A 1 136 ? 6.712 -5.393 -9.368 1.00 84.81 136 VAL A C 1
ATOM 1009 O O . VAL A 1 136 ? 7.187 -6.077 -8.468 1.00 84.81 136 VAL A O 1
ATOM 1012 N N . ILE A 1 137 ? 5.729 -5.832 -10.165 1.00 83.38 137 ILE A N 1
ATOM 1013 C CA . ILE A 1 137 ? 5.088 -7.141 -9.963 1.00 83.38 137 ILE A CA 1
ATOM 1014 C C . ILE A 1 137 ? 6.115 -8.264 -10.122 1.00 83.38 137 ILE A C 1
ATOM 1016 O O . ILE A 1 137 ? 6.180 -9.161 -9.296 1.00 83.38 137 ILE A O 1
ATOM 1020 N N . ASN A 1 138 ? 7.001 -8.206 -11.117 1.00 80.94 138 ASN A N 1
ATOM 1021 C CA . ASN A 1 138 ? 8.001 -9.264 -11.278 1.00 80.94 138 ASN A CA 1
ATOM 1022 C C . ASN A 1 138 ? 9.142 -9.222 -10.243 1.00 80.94 138 ASN A C 1
ATOM 1024 O O . ASN A 1 138 ? 10.061 -10.032 -10.355 1.00 80.94 138 ASN A O 1
ATOM 1028 N N . GLY A 1 139 ? 9.158 -8.266 -9.304 1.00 67.50 139 GLY A N 1
ATOM 1029 C CA . GLY A 1 139 ? 10.273 -8.084 -8.365 1.00 67.50 139 GLY A CA 1
ATOM 1030 C C . GLY A 1 139 ? 11.608 -7.787 -9.062 1.00 67.50 139 GLY A C 1
ATOM 1031 O O . GLY A 1 139 ? 12.682 -7.983 -8.495 1.00 67.50 139 GLY A O 1
ATOM 1032 N N . LYS A 1 140 ? 11.571 -7.346 -10.326 1.00 59.00 140 LYS A N 1
ATOM 1033 C CA . LYS A 1 140 ? 12.768 -7.138 -11.145 1.00 59.00 140 LYS A CA 1
ATOM 1034 C C . LYS A 1 140 ? 13.272 -5.718 -10.949 1.00 59.00 140 LYS A C 1
ATOM 1036 O O . LYS A 1 140 ? 12.909 -4.810 -11.697 1.00 59.00 140 LYS A O 1
ATOM 1041 N N . SER A 1 141 ? 14.185 -5.538 -10.003 1.00 55.34 141 SER A N 1
ATOM 1042 C CA . SER A 1 141 ? 15.054 -4.364 -10.022 1.00 55.34 141 SER A CA 1
ATOM 1043 C C . SER A 1 141 ? 16.054 -4.500 -11.169 1.00 55.34 141 SER A C 1
ATOM 1045 O O . SER A 1 141 ? 16.877 -5.412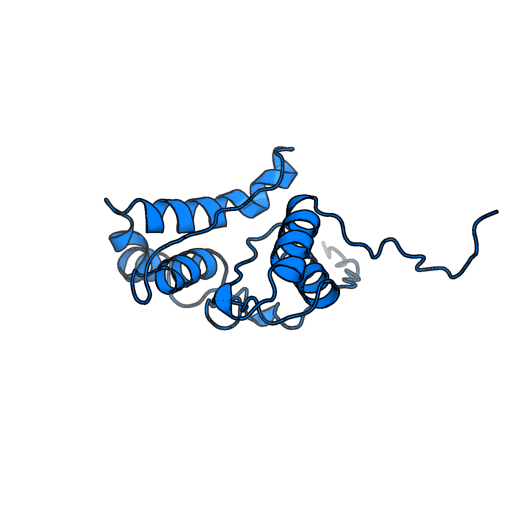 -11.191 1.00 55.34 141 SER A O 1
ATOM 1047 N N . LYS A 1 142 ? 16.037 -3.553 -12.118 1.00 45.09 142 LYS A N 1
ATOM 1048 C CA . LYS A 1 142 ? 17.089 -3.408 -13.151 1.00 45.09 142 LYS A CA 1
ATOM 1049 C C . LYS A 1 142 ? 18.499 -3.209 -12.556 1.00 45.09 142 LYS A C 1
ATOM 1051 O O . LYS A 1 142 ? 19.479 -3.269 -13.288 1.00 45.09 142 LYS A O 1
ATOM 1056 N N . LEU A 1 143 ? 18.595 -2.987 -11.244 1.00 40.94 143 LEU A N 1
ATOM 1057 C CA . LEU A 1 143 ? 19.803 -2.702 -10.469 1.00 40.94 143 LEU A CA 1
ATOM 1058 C C . LEU A 1 143 ? 20.486 -3.934 -9.839 1.00 40.94 143 LEU A C 1
ATOM 1060 O O . LEU A 1 143 ? 21.219 -3.797 -8.869 1.00 40.94 143 LEU A O 1
ATOM 1064 N N . GLN A 1 144 ? 20.387 -5.113 -10.458 1.00 43.06 144 GLN A N 1
ATOM 1065 C CA . GLN A 1 144 ? 21.563 -6.004 -10.510 1.00 43.06 144 GLN A CA 1
ATOM 1066 C C . GLN A 1 144 ? 22.539 -5.572 -11.629 1.00 43.06 144 GLN A C 1
ATOM 1068 O O . GLN A 1 144 ? 23.275 -6.375 -12.197 1.00 43.06 144 GLN A O 1
ATOM 1073 N N . GLY A 1 145 ? 22.553 -4.280 -11.970 1.00 35.50 145 GLY A N 1
ATOM 1074 C CA . GLY A 1 145 ? 23.668 -3.658 -12.665 1.00 35.50 145 GLY A CA 1
ATOM 1075 C C . GLY A 1 145 ? 24.838 -3.552 -11.695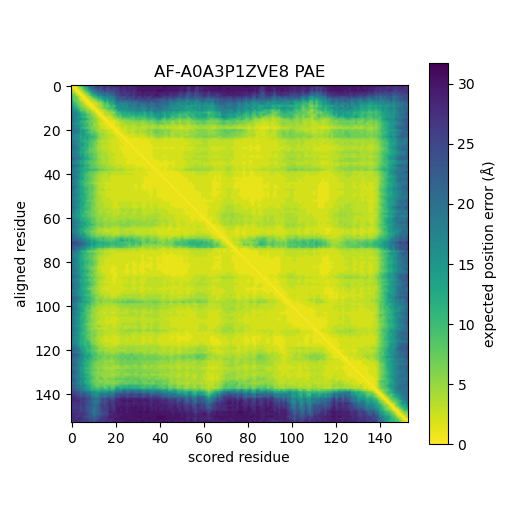 1.00 35.50 145 GLY A C 1
ATOM 1076 O O . GLY A 1 145 ? 24.785 -2.740 -10.780 1.00 35.50 145 GLY A O 1
ATOM 1077 N N . ALA A 1 146 ? 25.824 -4.433 -11.877 1.00 38.84 146 ALA A N 1
ATOM 1078 C CA . ALA A 1 146 ? 27.219 -4.311 -11.459 1.00 38.84 146 ALA A CA 1
ATOM 1079 C C . ALA A 1 146 ? 27.489 -3.281 -10.342 1.00 38.84 146 ALA A C 1
ATOM 1081 O O . ALA A 1 146 ? 27.787 -2.122 -10.622 1.00 38.84 146 ALA A O 1
ATOM 1082 N N . LYS A 1 147 ? 27.437 -3.714 -9.072 1.00 43.50 147 LYS A N 1
ATOM 1083 C CA . LYS A 1 147 ? 28.077 -2.947 -7.987 1.00 43.50 147 LYS A CA 1
ATOM 1084 C C . LYS A 1 147 ? 29.603 -2.909 -8.138 1.00 43.50 147 LYS A C 1
ATOM 1086 O O . LYS A 1 147 ? 30.214 -1.956 -7.677 1.00 43.50 147 LYS A O 1
ATOM 1091 N N . ASP A 1 148 ? 30.170 -3.862 -8.877 1.00 43.50 148 ASP A N 1
ATOM 1092 C CA . ASP A 1 148 ? 31.566 -3.856 -9.295 1.00 43.50 148 ASP A CA 1
ATOM 1093 C C . ASP A 1 148 ? 31.626 -3.634 -10.804 1.00 43.50 148 ASP A C 1
ATOM 1095 O O . ASP A 1 148 ? 31.247 -4.505 -11.588 1.00 43.50 148 ASP A O 1
ATOM 1099 N N . GLY A 1 149 ? 32.054 -2.444 -11.222 1.00 40.94 149 GLY A N 1
ATOM 1100 C CA . GLY A 1 149 ? 32.314 -2.139 -12.623 1.00 40.94 149 GLY A CA 1
ATOM 1101 C C . GLY A 1 149 ? 33.323 -3.126 -13.210 1.00 40.94 149 GLY A C 1
ATOM 1102 O O . GLY A 1 149 ? 34.527 -2.974 -13.037 1.00 40.94 149 GLY A O 1
ATOM 1103 N N . GLY A 1 150 ? 32.821 -4.127 -13.922 1.00 34.38 150 GLY A N 1
ATOM 1104 C CA . GLY A 1 150 ? 33.610 -5.086 -14.677 1.00 34.38 150 GLY A CA 1
ATOM 1105 C C . GLY A 1 150 ? 32.801 -5.557 -15.874 1.00 34.38 150 GLY A C 1
ATOM 1106 O O . GLY A 1 150 ? 31.741 -6.164 -15.717 1.00 34.38 150 GLY A O 1
ATOM 1107 N N . ASN A 1 151 ? 33.278 -5.251 -17.080 1.00 33.78 151 ASN A N 1
ATOM 1108 C CA . ASN A 1 151 ? 32.723 -5.830 -18.298 1.00 33.78 151 ASN A CA 1
ATOM 1109 C C . ASN A 1 151 ? 32.868 -7.355 -18.219 1.00 33.78 151 ASN A C 1
ATOM 1111 O O . ASN A 1 151 ? 33.968 -7.853 -17.988 1.00 33.78 151 ASN A O 1
ATOM 1115 N N . ARG A 1 152 ? 31.773 -8.094 -18.422 1.00 40.44 152 ARG A N 1
ATOM 1116 C CA . ARG A 1 152 ? 31.839 -9.550 -18.601 1.00 40.44 152 ARG A CA 1
ATOM 1117 C C . ARG A 1 152 ? 32.531 -9.849 -19.936 1.00 40.44 152 ARG A C 1
ATOM 1119 O O . ARG A 1 152 ? 32.023 -9.433 -20.978 1.00 40.44 152 ARG A O 1
ATOM 1126 N N . GLN A 1 153 ? 33.668 -10.541 -19.879 1.00 36.06 153 GLN A N 1
ATOM 1127 C CA . GLN A 1 153 ? 34.009 -11.561 -20.875 1.00 36.06 153 GLN A CA 1
ATOM 1128 C C . GLN A 1 153 ? 33.344 -12.872 -20.459 1.00 36.06 153 GLN A C 1
ATOM 1130 O O . GLN A 1 153 ? 33.217 -13.089 -19.231 1.00 36.06 153 GLN A O 1
#

Foldseek 3Di:
DDPPPDPDDDPADCVCVVQQDDDDDPVCCCVVQVVVCVVPPLLVCLQVCQVCQLCCVVVVHAFDDDDDDDDPPPCPLVSQQSSSNNGGHRVSQEAELPDALLVLLRNLVNCVSGDRHYPDVVVDDPVSVVSSRVCSRRNNDPPVPCPPPDDDD

Solvent-accessible surface area (backbone atoms only — not comparable to full-atom values): 9489 Å² total; per-residue (Å²): 132,83,76,76,76,73,84,80,83,78,92,67,67,58,90,59,54,83,33,60,43,91,79,89,50,70,68,53,45,41,70,75,53,51,60,67,28,69,95,28,68,64,42,43,48,26,44,51,48,37,68,44,33,56,45,28,72,79,68,73,47,82,67,74,86,84,83,87,81,76,64,90,88,73,45,57,70,55,30,51,37,54,19,38,52,77,64,17,46,29,79,75,64,50,39,58,41,68,78,47,70,67,56,54,44,48,54,50,59,52,35,70,56,42,67,81,57,70,41,64,64,86,71,34,58,73,68,57,53,56,50,42,54,54,31,61,42,66,68,52,60,83,73,80,57,61,93,62,91,66,85,85,126